Protein AF-A0A350R1N4-F1 (afdb_monomer_lite)

Foldseek 3Di:
DEEADEDEADDQEEDAFEEAAETYEYAAEYEYYNYEYHFAYQAEDAEYAHYYHYPDYHYHFHYNPYYSYDYHDPPPPPPPDD

Sequence (82 aa):
MYSLSDLAIQGKGSLEVTSNGKGIHTKDDLKVKNVALKINAYDDALRGNDSVKIESGDLELISRVGDGIKTSNSDDVSSNGN

pLDDT: mean 92.13, std 13.17, range [50.69, 98.62]

Secondary structure (DSSP, 8-state):
-EESS-EEEESSSEEEEEESS-SEEESSEEEEEEEEEEEEESS-SEEESSEEEEEEEEEEEEESSS-SEE---S--------

Radius of gyration: 13.35 Å; chains: 1; bounding box: 30×34×32 Å

Structure (mmCIF, N/CA/C/O backbone):
data_AF-A0A350R1N4-F1
#
_entry.id   AF-A0A350R1N4-F1
#
loop_
_atom_site.group_PDB
_atom_site.id
_atom_site.type_symbol
_atom_site.label_atom_id
_atom_site.label_alt_id
_atom_site.label_comp_id
_atom_site.label_asym_id
_atom_site.label_entity_id
_atom_site.label_seq_id
_atom_site.pdbx_PDB_ins_code
_atom_site.Cartn_x
_atom_site.Cartn_y
_atom_site.Cartn_z
_atom_site.occupancy
_atom_site.B_iso_or_equiv
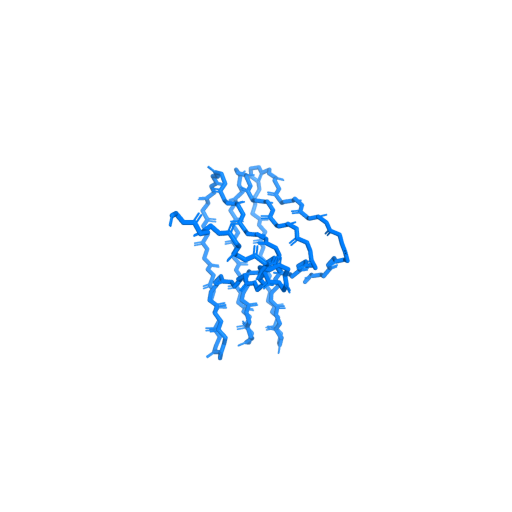_atom_site.auth_seq_id
_atom_site.auth_comp_id
_atom_site.auth_asym_id
_atom_site.auth_atom_id
_atom_site.pdbx_PDB_model_num
ATOM 1 N N . MET A 1 1 ? -5.979 -0.338 -9.421 1.00 88.38 1 MET A N 1
ATOM 2 C CA . MET A 1 1 ? -7.001 0.682 -9.074 1.00 88.38 1 MET A CA 1
ATOM 3 C C . MET A 1 1 ? -6.303 2.011 -8.867 1.00 88.38 1 MET A C 1
ATOM 5 O O . MET A 1 1 ? -5.207 1.999 -8.317 1.00 88.38 1 MET A O 1
ATOM 9 N N . TYR A 1 2 ? -6.896 3.118 -9.314 1.00 93.56 2 TYR A N 1
ATOM 10 C CA . TYR A 1 2 ? -6.270 4.437 -9.232 1.00 93.56 2 TYR A CA 1
ATOM 11 C C . TYR A 1 2 ? -7.269 5.515 -8.806 1.00 93.56 2 TYR A C 1
ATOM 13 O O . TYR A 1 2 ? -8.391 5.523 -9.312 1.00 93.56 2 TYR A O 1
ATOM 21 N N . SER A 1 3 ? -6.852 6.414 -7.914 1.00 94.81 3 SER A N 1
ATOM 22 C CA . SER A 1 3 ? -7.621 7.587 -7.488 1.00 94.81 3 SER A CA 1
ATOM 23 C C . SER A 1 3 ? -6.776 8.861 -7.558 1.00 94.81 3 SER A C 1
ATOM 25 O O . SER A 1 3 ? -5.577 8.839 -7.278 1.00 94.81 3 SER A O 1
ATOM 27 N N . LEU A 1 4 ? -7.412 9.975 -7.927 1.00 94.12 4 LEU A N 1
ATOM 28 C CA . LEU A 1 4 ? -6.815 11.315 -7.861 1.00 94.12 4 LEU A CA 1
ATOM 29 C C . LEU A 1 4 ? -7.012 11.989 -6.498 1.00 94.12 4 LEU A C 1
ATOM 31 O O . LEU A 1 4 ? -6.471 13.067 -6.308 1.00 94.12 4 LEU A O 1
ATOM 35 N N . SER A 1 5 ? -7.792 11.371 -5.611 1.00 94.25 5 SER A N 1
ATOM 36 C CA . SER A 1 5 ? -8.113 11.856 -4.269 1.00 94.25 5 SER A CA 1
ATOM 37 C C . SER A 1 5 ? -7.988 10.740 -3.235 1.00 94.25 5 SER A C 1
ATOM 39 O O . SER A 1 5 ? -7.871 9.569 -3.614 1.00 94.25 5 SER A O 1
ATOM 41 N N . ASP A 1 6 ? -8.144 11.066 -1.952 1.00 95.12 6 ASP A N 1
ATOM 42 C CA . ASP A 1 6 ? -8.289 10.106 -0.849 1.00 95.12 6 ASP A CA 1
ATOM 43 C C . ASP A 1 6 ? -9.057 8.833 -1.237 1.00 95.12 6 ASP A C 1
ATOM 45 O O . ASP A 1 6 ? -10.141 8.881 -1.832 1.00 95.12 6 ASP A O 1
ATOM 49 N N . LEU A 1 7 ? -8.499 7.679 -0.872 1.00 96.81 7 LEU A N 1
ATOM 50 C CA . LEU A 1 7 ? -9.106 6.374 -1.108 1.00 96.81 7 LEU A CA 1
ATOM 51 C C . LEU A 1 7 ? -9.212 5.594 0.203 1.00 96.81 7 LEU A C 1
ATOM 53 O O . LEU A 1 7 ? -8.233 5.423 0.926 1.00 96.81 7 LEU A O 1
ATOM 57 N N . ALA A 1 8 ? -10.404 5.069 0.487 1.00 97.38 8 ALA A N 1
ATOM 58 C CA . ALA A 1 8 ? -10.660 4.212 1.639 1.00 97.38 8 ALA A CA 1
ATOM 59 C C . ALA A 1 8 ? -11.113 2.817 1.195 1.00 97.38 8 ALA A C 1
ATOM 61 O O . ALA A 1 8 ? -12.062 2.675 0.423 1.00 97.38 8 ALA A O 1
ATOM 62 N N . ILE A 1 9 ? -10.458 1.783 1.721 1.00 97.06 9 ILE A N 1
ATOM 63 C CA . ILE A 1 9 ? -10.798 0.375 1.508 1.00 97.06 9 ILE A CA 1
ATOM 64 C C . ILE A 1 9 ? -11.208 -0.215 2.847 1.00 97.06 9 ILE A C 1
ATOM 66 O O . ILE A 1 9 ? -10.404 -0.305 3.777 1.00 97.06 9 ILE A O 1
ATOM 70 N N . GLN A 1 10 ? -12.475 -0.608 2.944 1.00 97.31 10 GLN A N 1
ATOM 71 C CA . GLN A 1 10 ? -13.043 -1.080 4.195 1.00 97.31 10 GLN A CA 1
ATOM 72 C C . GLN A 1 10 ? -14.114 -2.149 4.005 1.00 97.31 10 GLN A C 1
ATOM 74 O O . GLN A 1 10 ? -14.869 -2.123 3.035 1.00 97.31 10 GLN A O 1
ATOM 79 N N . GLY A 1 11 ? -14.218 -3.039 4.991 1.00 95.75 11 GLY A N 1
ATOM 80 C CA . GLY A 1 11 ? -15.272 -4.048 5.074 1.00 95.75 11 GLY A CA 1
ATOM 81 C C . GLY A 1 11 ? -14.723 -5.464 5.184 1.00 95.75 11 GLY A C 1
ATOM 82 O O . GLY A 1 11 ? -13.681 -5.774 4.630 1.00 95.75 11 GLY A O 1
ATOM 83 N N . LYS A 1 12 ? -15.467 -6.341 5.867 1.00 94.19 12 LYS A N 1
ATOM 84 C CA . LYS A 1 12 ? -15.033 -7.690 6.289 1.00 94.19 12 LYS A CA 1
ATOM 85 C C . LYS A 1 12 ? -14.777 -8.689 5.144 1.00 94.19 12 LYS A C 1
ATOM 87 O O . LYS A 1 12 ? -14.521 -9.858 5.413 1.00 94.19 12 LYS A O 1
ATOM 92 N N . GLY A 1 13 ? -14.947 -8.264 3.894 1.00 96.19 13 GLY A N 1
ATOM 93 C CA . GLY A 1 13 ? -14.749 -9.101 2.715 1.00 96.19 13 GLY A CA 1
ATOM 94 C C . GLY A 1 13 ? -13.278 -9.230 2.328 1.00 96.19 13 GLY A C 1
ATOM 95 O O . GLY A 1 13 ? -12.397 -8.617 2.935 1.00 96.19 13 GLY A O 1
ATOM 96 N N . SER A 1 14 ? -13.032 -10.020 1.285 1.00 97.69 14 SER A N 1
ATOM 97 C CA . SER A 1 14 ? -11.734 -10.100 0.626 1.00 97.69 14 SER A CA 1
ATOM 98 C C . SER A 1 14 ? -11.715 -9.272 -0.657 1.00 97.69 14 SER A C 1
ATOM 100 O O . SER A 1 14 ? -12.694 -9.224 -1.403 1.00 97.69 14 SER A O 1
ATOM 102 N N . LEU A 1 15 ? -10.579 -8.631 -0.917 1.00 97.69 15 LEU A N 1
ATOM 103 C CA . LEU A 1 15 ? -10.279 -7.942 -2.163 1.00 97.69 15 LEU A CA 1
ATOM 104 C C . LEU A 1 15 ? -8.951 -8.465 -2.706 1.00 97.69 15 LEU A C 1
ATOM 106 O O . LEU A 1 15 ? -7.925 -8.367 -2.036 1.00 97.69 15 LEU A O 1
ATOM 110 N N . GLU A 1 16 ? -8.975 -9.003 -3.922 1.00 98.19 16 GLU A N 1
ATOM 111 C CA . GLU A 1 16 ? -7.787 -9.484 -4.626 1.00 98.19 16 GLU A CA 1
ATOM 112 C C . GLU A 1 16 ? -7.517 -8.619 -5.864 1.00 98.19 16 GLU A C 1
ATOM 114 O O . GLU A 1 16 ? -8.420 -8.346 -6.657 1.00 98.19 16 GLU A O 1
ATOM 119 N N . VAL A 1 17 ? -6.273 -8.161 -6.021 1.00 97.81 17 VAL A N 1
ATOM 120 C CA . VAL A 1 17 ? -5.844 -7.268 -7.103 1.00 97.81 17 VAL A CA 1
ATOM 121 C C . VAL A 1 17 ? -4.597 -7.833 -7.769 1.00 97.81 17 VAL A C 1
ATOM 123 O O . VAL A 1 17 ? -3.558 -7.980 -7.135 1.00 97.81 17 VAL A O 1
ATOM 126 N N . THR A 1 18 ? -4.670 -8.075 -9.076 1.00 98.19 18 THR A N 1
ATOM 127 C CA . THR A 1 18 ? -3.494 -8.367 -9.908 1.00 98.19 18 THR A CA 1
ATOM 128 C C . THR A 1 18 ? -3.251 -7.208 -10.870 1.00 98.19 18 THR A C 1
ATOM 130 O O . THR A 1 18 ? -4.186 -6.743 -11.522 1.00 98.19 18 THR A O 1
ATOM 133 N N . SER A 1 19 ? -2.011 -6.724 -10.962 1.00 97.75 19 SER A N 1
ATOM 134 C CA . SER A 1 19 ? -1.637 -5.586 -11.810 1.00 97.75 19 SER A CA 1
ATOM 135 C C . SER A 1 19 ? -0.284 -5.790 -12.493 1.00 97.75 19 SER A C 1
ATOM 137 O O . SER A 1 19 ? 0.656 -6.314 -11.902 1.00 97.75 19 SER A O 1
ATOM 139 N N . ASN A 1 20 ? -0.167 -5.327 -13.739 1.00 97.50 20 ASN A N 1
ATOM 140 C CA . ASN A 1 20 ? 1.096 -5.251 -14.485 1.00 97.50 20 ASN A CA 1
ATOM 141 C C . ASN A 1 20 ? 1.860 -3.930 -14.254 1.00 97.50 20 ASN A C 1
ATOM 143 O O . ASN A 1 20 ? 2.912 -3.723 -14.851 1.00 97.50 20 ASN A O 1
ATOM 147 N N . GLY A 1 21 ? 1.337 -3.051 -13.399 1.00 97.31 21 GLY A N 1
ATOM 148 C CA . GLY A 1 21 ? 1.999 -1.850 -12.899 1.00 97.31 21 GLY A CA 1
ATOM 149 C C . GLY A 1 21 ? 1.817 -1.780 -11.389 1.00 97.31 21 GLY A C 1
ATOM 150 O O . GLY A 1 21 ? 2.090 -2.759 -10.698 1.00 97.31 21 GLY A O 1
ATOM 151 N N . LYS A 1 22 ? 1.306 -0.653 -10.886 1.00 98.12 22 LYS A N 1
ATOM 152 C CA . LYS A 1 22 ? 0.957 -0.487 -9.467 1.00 98.12 22 LYS A CA 1
ATOM 153 C C . LYS A 1 22 ? -0.351 -1.198 -9.130 1.00 98.12 22 LYS A C 1
ATOM 155 O O . LYS A 1 22 ? -1.257 -1.250 -9.968 1.00 98.12 22 LYS A O 1
ATOM 160 N N . GLY A 1 23 ? -0.472 -1.726 -7.918 1.00 98.50 23 GLY A N 1
ATOM 161 C CA . GLY A 1 23 ? -1.682 -2.397 -7.445 1.00 98.50 23 GLY A CA 1
ATOM 162 C C . GLY A 1 23 ? -2.805 -1.403 -7.148 1.00 98.50 23 GLY A C 1
ATOM 163 O O . GLY A 1 23 ? -3.684 -1.145 -7.982 1.00 98.50 23 GLY A O 1
ATOM 164 N N . ILE A 1 24 ? -2.784 -0.839 -5.946 1.00 98.38 24 ILE A N 1
ATOM 165 C CA . ILE A 1 24 ? -3.729 0.184 -5.491 1.00 98.38 24 ILE A CA 1
ATOM 166 C C . ILE A 1 24 ? -2.958 1.472 -5.277 1.00 98.38 24 ILE A C 1
ATOM 168 O O . ILE A 1 24 ? -2.048 1.511 -4.456 1.00 98.38 24 ILE A O 1
ATOM 172 N N . HIS A 1 25 ? -3.331 2.517 -6.013 1.00 97.75 25 HIS A N 1
ATOM 173 C CA . HIS A 1 25 ? -2.637 3.797 -5.974 1.00 97.75 25 HIS A CA 1
ATOM 174 C C . HIS A 1 25 ? -3.618 4.964 -5.808 1.00 97.75 25 HIS A C 1
ATOM 176 O O . HIS A 1 25 ? -4.617 5.045 -6.518 1.00 97.75 25 HIS A O 1
ATOM 182 N N . THR A 1 26 ? -3.322 5.884 -4.898 1.00 96.44 26 THR A N 1
ATOM 183 C CA . THR A 1 26 ? -3.949 7.208 -4.820 1.00 96.44 26 THR A CA 1
ATOM 184 C C . THR A 1 26 ? -2.907 8.327 -4.823 1.00 96.44 26 THR A C 1
ATOM 186 O O . THR A 1 26 ? -1.763 8.124 -4.403 1.00 96.44 26 THR A O 1
ATOM 189 N N . LYS A 1 27 ? -3.297 9.498 -5.341 1.00 94.88 27 LYS A N 1
ATOM 190 C CA . LYS A 1 27 ? -2.496 10.720 -5.256 1.00 94.88 27 LYS A CA 1
ATOM 191 C C . LYS A 1 27 ? -2.430 11.339 -3.861 1.00 94.88 27 LYS A C 1
ATOM 193 O O . LYS A 1 27 ? -1.456 12.043 -3.652 1.00 94.88 27 LYS A O 1
ATOM 198 N N . ASP A 1 28 ? -3.364 11.023 -2.967 1.00 93.69 28 ASP A N 1
ATOM 199 C CA . ASP A 1 28 ? -3.445 11.611 -1.620 1.00 93.69 28 ASP A CA 1
ATOM 200 C C . ASP A 1 28 ? -3.313 10.490 -0.561 1.00 93.69 28 ASP A C 1
ATOM 202 O O . ASP A 1 28 ? -2.422 9.633 -0.671 1.00 93.69 28 ASP A O 1
ATOM 206 N N . ASP A 1 29 ? -4.213 10.434 0.430 1.00 95.25 29 ASP A N 1
ATOM 207 C CA . ASP A 1 29 ? -4.221 9.415 1.480 1.00 95.25 29 ASP A CA 1
ATOM 208 C C . ASP A 1 29 ? -4.864 8.096 1.038 1.00 95.25 29 ASP A C 1
ATOM 210 O O . ASP A 1 29 ? -5.964 8.049 0.475 1.00 95.25 29 ASP A O 1
ATOM 214 N N . LEU A 1 30 ? -4.247 6.985 1.440 1.00 97.44 30 LEU A N 1
ATOM 215 C CA . LEU A 1 30 ? -4.823 5.648 1.339 1.00 97.44 30 LEU A CA 1
ATOM 216 C C . LEU A 1 30 ? -5.130 5.072 2.722 1.00 97.44 30 LEU A C 1
ATOM 218 O O . LEU A 1 30 ? -4.229 4.858 3.529 1.00 97.44 30 LEU A O 1
ATOM 222 N N . LYS A 1 31 ? -6.398 4.758 2.990 1.00 98.25 31 LYS A N 1
ATOM 223 C CA . LYS A 1 31 ? -6.867 4.221 4.278 1.00 98.25 31 LYS A CA 1
ATOM 224 C C . LYS A 1 31 ? -7.384 2.792 4.103 1.00 98.25 31 LYS A C 1
ATOM 226 O O . LYS A 1 31 ? -8.236 2.539 3.256 1.00 98.25 31 LYS A O 1
ATOM 231 N N . VAL A 1 32 ? -6.899 1.858 4.917 1.00 98.19 32 VAL A N 1
ATOM 232 C CA . VAL A 1 32 ? -7.300 0.440 4.911 1.00 98.19 32 VAL A CA 1
ATOM 233 C C . VAL A 1 32 ? -7.833 0.048 6.287 1.00 98.19 32 VAL A C 1
ATOM 235 O O . VAL A 1 32 ? -7.170 0.281 7.301 1.00 98.19 32 VAL A O 1
ATOM 238 N N . LYS A 1 33 ? -9.030 -0.549 6.341 1.00 98.50 33 LYS A N 1
ATOM 239 C CA . LYS A 1 33 ? -9.674 -0.930 7.605 1.00 98.50 33 LYS A CA 1
ATOM 240 C C . LYS A 1 33 ? -10.526 -2.192 7.500 1.00 98.50 33 LYS A C 1
ATOM 242 O O . LYS A 1 33 ? -11.515 -2.230 6.774 1.00 98.50 33 LYS A O 1
ATOM 247 N N . ASN A 1 34 ? -10.236 -3.162 8.363 1.00 97.88 34 ASN A N 1
ATOM 248 C CA . ASN A 1 34 ? -11.046 -4.352 8.603 1.00 97.88 34 ASN A CA 1
ATOM 249 C C . ASN A 1 34 ? -11.381 -5.113 7.306 1.00 97.88 34 ASN A C 1
ATOM 251 O O . ASN A 1 34 ? -12.544 -5.433 7.086 1.00 97.88 34 ASN A O 1
ATOM 255 N N . VAL A 1 35 ? -10.378 -5.347 6.453 1.00 97.88 35 VAL A N 1
ATOM 256 C CA . VAL A 1 35 ? -10.493 -6.017 5.144 1.00 97.88 35 VAL A CA 1
ATOM 257 C C . VAL A 1 35 ? -9.369 -7.039 4.963 1.00 97.88 35 VAL A C 1
ATOM 259 O O . VAL A 1 35 ? -8.275 -6.842 5.493 1.00 97.88 35 VAL A O 1
ATOM 262 N N . ALA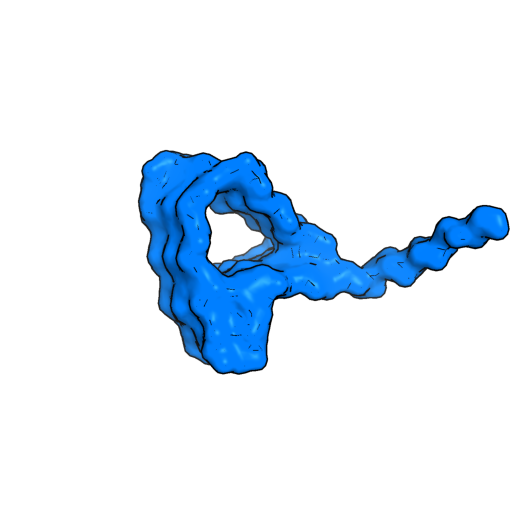 A 1 36 ? -9.626 -8.116 4.219 1.00 98.38 36 ALA A N 1
ATOM 263 C CA . ALA A 1 36 ? -8.576 -9.008 3.727 1.00 98.38 36 ALA A CA 1
ATOM 264 C C . ALA A 1 36 ? -8.142 -8.548 2.326 1.00 98.38 36 ALA A C 1
ATOM 266 O O . ALA A 1 36 ? -8.944 -8.564 1.393 1.00 98.38 36 ALA A O 1
ATOM 267 N N . LEU A 1 37 ? -6.898 -8.107 2.168 1.00 98.38 37 LEU A N 1
ATOM 268 C CA . LEU A 1 37 ? -6.394 -7.491 0.945 1.00 98.38 37 LEU A CA 1
ATOM 269 C C . LEU A 1 37 ? -5.202 -8.274 0.394 1.00 98.38 37 LEU A C 1
ATOM 271 O O . LEU A 1 37 ? -4.154 -8.347 1.029 1.00 98.38 37 LEU A O 1
ATOM 275 N N . LYS A 1 38 ? -5.349 -8.811 -0.818 1.00 98.56 38 LYS A N 1
ATOM 276 C CA . LYS A 1 38 ? -4.275 -9.488 -1.549 1.00 98.56 38 LYS A CA 1
ATOM 277 C C . LYS A 1 38 ? -3.930 -8.715 -2.810 1.00 98.56 38 LYS A C 1
ATOM 279 O O . LYS A 1 38 ? -4.806 -8.442 -3.627 1.00 98.56 38 LYS A O 1
ATOM 284 N N . ILE A 1 39 ? -2.663 -8.362 -2.981 1.00 98.56 39 ILE A N 1
ATOM 285 C CA . ILE A 1 39 ? -2.178 -7.624 -4.146 1.00 98.56 39 ILE A CA 1
ATOM 286 C C . ILE A 1 39 ? -0.952 -8.322 -4.727 1.00 98.56 39 ILE A C 1
ATOM 288 O O . ILE A 1 39 ? 0.030 -8.544 -4.025 1.00 98.56 39 ILE A O 1
ATOM 292 N N . ASN A 1 40 ? -0.988 -8.589 -6.031 1.00 98.44 40 ASN A N 1
ATOM 293 C CA . ASN A 1 40 ? 0.167 -8.974 -6.836 1.00 98.44 40 ASN A CA 1
ATOM 294 C C . ASN A 1 40 ? 0.382 -7.918 -7.926 1.00 98.44 40 ASN A C 1
ATOM 296 O O . ASN A 1 40 ? -0.378 -7.839 -8.894 1.00 98.44 40 ASN A O 1
ATOM 300 N N . ALA A 1 41 ? 1.388 -7.071 -7.740 1.00 98.50 41 ALA A N 1
ATOM 301 C CA . ALA A 1 41 ? 1.708 -5.957 -8.620 1.00 98.50 41 ALA A CA 1
ATOM 302 C C . ALA A 1 41 ? 3.101 -6.134 -9.236 1.00 98.50 41 ALA A C 1
ATOM 304 O O . ALA A 1 41 ? 4.000 -6.727 -8.639 1.00 98.50 41 ALA A O 1
ATOM 305 N N . TYR A 1 42 ? 3.292 -5.617 -10.450 1.00 98.62 42 TYR A N 1
ATOM 306 C CA . TYR A 1 42 ? 4.628 -5.543 -11.037 1.00 98.62 42 TYR A CA 1
ATOM 307 C C . TYR A 1 42 ? 5.466 -4.476 -10.320 1.00 98.62 42 TYR A C 1
ATOM 309 O O . TYR A 1 42 ? 6.572 -4.769 -9.882 1.00 98.62 42 TYR A O 1
ATOM 317 N N . ASP A 1 43 ? 4.906 -3.278 -10.156 1.00 98.06 43 ASP A N 1
ATOM 318 C CA . ASP A 1 43 ? 5.484 -2.132 -9.440 1.00 98.06 43 ASP A CA 1
ATOM 319 C C . ASP A 1 43 ? 4.885 -2.056 -8.015 1.00 98.06 43 ASP A C 1
ATOM 321 O O . ASP A 1 43 ? 4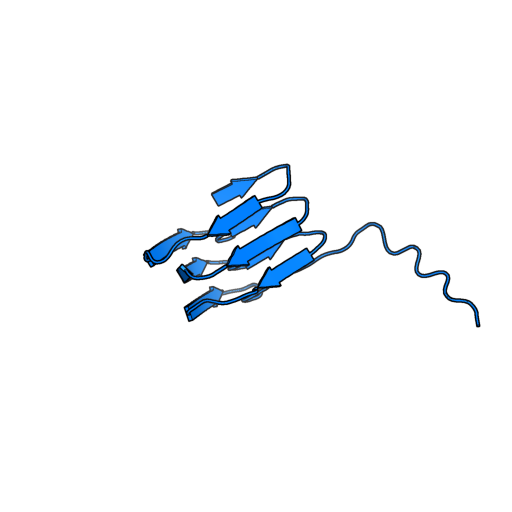.507 -3.091 -7.466 1.00 98.06 43 ASP A O 1
ATOM 325 N N . ASP A 1 44 ? 4.782 -0.876 -7.399 1.00 98.50 44 ASP A N 1
ATOM 326 C CA . ASP A 1 44 ? 4.253 -0.705 -6.036 1.00 98.50 44 ASP A CA 1
ATOM 327 C C . ASP A 1 44 ? 2.899 -1.413 -5.805 1.00 98.50 44 ASP A C 1
ATOM 329 O O . ASP A 1 44 ? 1.918 -1.156 -6.515 1.00 98.50 44 ASP A O 1
ATOM 333 N N . ALA A 1 45 ? 2.799 -2.273 -4.786 1.00 98.56 45 ALA A N 1
ATOM 334 C CA . ALA A 1 45 ? 1.552 -2.983 -4.487 1.00 98.56 45 ALA A CA 1
ATOM 335 C C . ALA A 1 45 ? 0.495 -2.051 -3.871 1.00 98.56 45 ALA A C 1
ATOM 337 O O . ALA A 1 45 ? -0.626 -1.962 -4.384 1.00 98.56 45 ALA A O 1
ATOM 338 N N . LEU A 1 46 ? 0.850 -1.320 -2.814 1.00 98.31 46 LEU A N 1
ATOM 339 C CA . LEU A 1 46 ? -0.039 -0.390 -2.120 1.00 98.31 46 LEU A CA 1
ATOM 340 C C . LEU A 1 46 ? 0.611 0.996 -2.027 1.00 98.31 46 LEU A C 1
ATOM 342 O O . LEU A 1 46 ? 1.650 1.151 -1.392 1.00 98.31 46 LEU A O 1
ATOM 346 N N . ARG A 1 47 ? 0.008 2.018 -2.638 1.00 97.44 47 ARG A N 1
ATOM 347 C CA . ARG A 1 47 ? 0.581 3.367 -2.690 1.00 97.44 47 ARG A CA 1
ATOM 348 C C . ARG A 1 47 ? -0.443 4.461 -2.407 1.00 97.44 47 ARG A C 1
ATOM 350 O O . ARG A 1 47 ? -1.408 4.617 -3.145 1.00 97.44 47 ARG A O 1
ATOM 357 N N . GLY A 1 48 ? -0.188 5.275 -1.397 1.00 96.75 48 GLY A N 1
ATOM 358 C CA . GLY A 1 48 ? -0.759 6.619 -1.267 1.00 96.75 48 GLY A CA 1
ATOM 359 C C . GLY A 1 48 ? 0.403 7.594 -1.297 1.00 96.75 48 GLY A C 1
ATOM 360 O O . GLY A 1 48 ? 1.417 7.300 -0.670 1.00 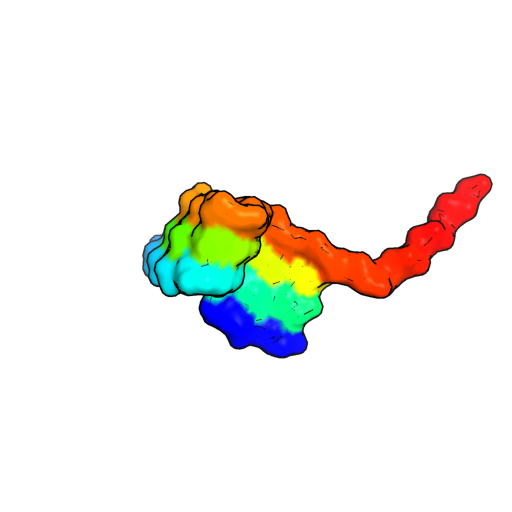96.75 48 GLY A O 1
ATOM 361 N N . ASN A 1 49 ? 0.347 8.671 -2.084 1.00 94.38 49 ASN A N 1
ATOM 362 C CA . ASN A 1 49 ? 1.514 9.555 -2.138 1.00 94.38 49 ASN A CA 1
ATOM 363 C C . ASN A 1 49 ? 1.715 10.244 -0.782 1.00 94.38 49 ASN A C 1
ATOM 365 O O . ASN A 1 49 ? 2.825 10.174 -0.261 1.00 94.38 49 ASN A O 1
ATOM 369 N N . ASP A 1 50 ? 0.659 10.792 -0.182 1.00 93.25 50 ASP A N 1
ATOM 370 C CA . ASP A 1 50 ? 0.774 11.512 1.091 1.00 93.25 50 ASP A CA 1
ATOM 371 C C . ASP A 1 50 ? 0.921 10.534 2.254 1.00 93.25 50 ASP A C 1
ATOM 373 O O . ASP A 1 50 ? 1.882 10.591 3.026 1.00 93.25 50 ASP A O 1
ATOM 377 N N . SER A 1 51 ? -0.002 9.574 2.356 1.00 95.00 51 SER A N 1
ATOM 378 C CA . SER A 1 51 ? 0.050 8.567 3.409 1.00 95.00 51 SER A CA 1
ATOM 379 C C . SER A 1 51 ? -0.586 7.235 3.022 1.00 95.00 51 SER A C 1
ATOM 381 O O . SER A 1 51 ? -1.464 7.138 2.164 1.00 95.00 51 SER A O 1
ATOM 383 N N . VAL A 1 52 ? -0.151 6.179 3.713 1.00 97.06 52 VAL A N 1
ATOM 384 C CA . VAL A 1 52 ? -0.853 4.896 3.773 1.00 97.06 52 VAL A CA 1
ATOM 385 C C . VAL A 1 52 ? -1.130 4.590 5.241 1.00 97.06 52 VAL A C 1
ATOM 387 O O . VAL A 1 52 ? -0.206 4.376 6.025 1.00 97.06 52 VAL A O 1
ATOM 390 N N . LYS A 1 53 ? -2.408 4.546 5.617 1.00 98.00 53 LYS A N 1
ATOM 391 C CA . LYS A 1 53 ? -2.864 4.210 6.967 1.00 98.00 53 LYS A CA 1
ATOM 392 C C . LYS A 1 53 ? -3.594 2.875 6.955 1.00 98.00 53 LYS A C 1
ATOM 394 O O . LYS A 1 53 ? -4.678 2.757 6.388 1.00 98.00 53 LYS A O 1
ATOM 399 N N . ILE A 1 54 ? -3.037 1.887 7.645 1.00 97.62 54 ILE A N 1
ATOM 400 C CA . ILE A 1 54 ? -3.671 0.583 7.852 1.00 97.62 54 ILE A CA 1
ATOM 401 C C . ILE A 1 54 ? -4.131 0.518 9.308 1.00 97.62 54 ILE A C 1
ATOM 403 O O . ILE A 1 54 ? -3.315 0.448 10.220 1.00 97.62 54 ILE A O 1
ATOM 407 N N . GLU A 1 55 ? -5.442 0.579 9.536 1.00 97.88 55 GLU A N 1
ATOM 408 C CA . GLU A 1 55 ? -6.015 0.494 10.885 1.00 97.88 55 GLU A CA 1
ATOM 409 C C . GLU A 1 55 ? -6.199 -0.957 11.342 1.00 97.88 55 GLU A C 1
ATOM 411 O O . GLU A 1 55 ? -6.058 -1.267 12.519 1.00 97.88 55 GLU A O 1
ATOM 416 N N . SER A 1 56 ? -6.583 -1.842 10.424 1.00 97.25 56 SER A N 1
ATOM 417 C CA . SER A 1 56 ? -6.766 -3.280 10.662 1.00 97.25 56 SER A CA 1
ATOM 418 C C . SER A 1 56 ? -6.969 -4.001 9.332 1.00 97.25 56 SER A C 1
ATOM 420 O O . SER A 1 56 ? -7.475 -3.405 8.380 1.00 97.25 56 SER A O 1
ATOM 422 N N . GLY A 1 57 ? -6.633 -5.284 9.278 1.00 96.81 57 GLY A N 1
ATOM 423 C CA . GLY A 1 57 ? -6.835 -6.131 8.107 1.00 96.81 57 GLY A CA 1
ATOM 424 C C . GLY A 1 57 ? -5.819 -7.263 8.051 1.00 96.81 57 GLY A C 1
ATOM 425 O O . GLY A 1 57 ? -4.856 -7.266 8.816 1.00 96.81 57 GLY A O 1
ATOM 426 N N . ASP A 1 58 ? -6.042 -8.193 7.129 1.00 98.00 58 ASP A N 1
ATOM 427 C CA . ASP A 1 58 ? -5.049 -9.188 6.715 1.00 98.00 58 ASP A CA 1
ATOM 428 C C . ASP A 1 58 ? -4.533 -8.785 5.329 1.00 98.00 58 ASP A C 1
ATOM 430 O O . ASP A 1 58 ? -5.340 -8.561 4.426 1.00 98.00 58 ASP A O 1
ATOM 434 N N . LEU A 1 59 ? -3.224 -8.578 5.179 1.00 98.25 59 LEU A N 1
ATOM 435 C CA . LEU A 1 59 ? -2.643 -7.968 3.984 1.00 98.25 59 LEU A CA 1
ATOM 436 C C . LEU A 1 59 ? -1.504 -8.822 3.421 1.00 98.25 59 LEU A C 1
ATOM 438 O O . LEU A 1 59 ? -0.484 -9.026 4.073 1.00 98.25 59 LEU A O 1
ATOM 442 N N . GLU A 1 60 ? -1.647 -9.222 2.159 1.00 98.56 60 GLU A N 1
ATOM 443 C CA . GLU A 1 60 ? -0.604 -9.855 1.352 1.00 98.56 60 GLU A CA 1
ATOM 444 C C . GLU A 1 60 ? -0.256 -8.915 0.190 1.00 98.56 60 GLU A C 1
ATOM 446 O O . GLU A 1 60 ? -1.044 -8.753 -0.741 1.00 98.56 60 GLU A O 1
ATOM 451 N N . LEU A 1 61 ? 0.899 -8.245 0.261 1.00 98.44 61 LEU A N 1
ATOM 452 C CA . LEU A 1 61 ? 1.291 -7.180 -0.670 1.00 98.44 61 LEU A CA 1
ATOM 453 C C . LEU A 1 61 ? 2.584 -7.554 -1.398 1.00 98.44 61 LEU A C 1
ATOM 455 O O . LEU A 1 61 ? 3.682 -7.354 -0.882 1.00 98.44 61 LEU A O 1
ATOM 459 N N . ILE A 1 62 ? 2.449 -8.104 -2.602 1.00 98.25 62 ILE A N 1
ATOM 460 C CA . ILE A 1 62 ? 3.569 -8.569 -3.418 1.00 98.25 62 ILE A CA 1
ATOM 461 C C . ILE A 1 62 ? 3.835 -7.555 -4.529 1.00 98.25 62 ILE A C 1
ATOM 463 O O . ILE A 1 62 ? 2.971 -7.303 -5.371 1.00 98.25 62 ILE A O 1
ATOM 467 N N . SER A 1 63 ? 5.054 -7.020 -4.550 1.00 98.19 63 SER A N 1
ATOM 468 C CA . SER A 1 63 ? 5.613 -6.253 -5.664 1.00 98.19 63 SER A CA 1
ATOM 469 C C . SER A 1 63 ? 6.774 -7.023 -6.296 1.00 98.19 63 SER A C 1
ATOM 471 O O . SER A 1 63 ? 7.497 -7.729 -5.591 1.00 98.19 63 SER A O 1
ATOM 473 N N . ARG A 1 64 ? 6.957 -6.916 -7.620 1.00 97.75 64 ARG A N 1
ATOM 474 C CA . ARG A 1 64 ? 8.069 -7.575 -8.331 1.00 97.75 64 ARG A CA 1
ATOM 475 C C . ARG A 1 64 ? 9.306 -6.693 -8.447 1.00 97.75 64 ARG A C 1
ATOM 477 O O . ARG A 1 64 ? 10.412 -7.212 -8.333 1.00 97.75 64 ARG A O 1
ATOM 484 N N . VAL A 1 65 ? 9.123 -5.405 -8.736 1.00 98.19 65 VAL A N 1
ATOM 485 C CA . VAL A 1 65 ? 10.228 -4.455 -8.963 1.00 98.19 65 VAL A CA 1
ATOM 486 C C . VAL A 1 65 ? 10.144 -3.189 -8.111 1.00 98.19 65 VAL A C 1
ATOM 488 O O . VAL A 1 65 ? 11.113 -2.435 -8.081 1.00 98.19 65 VAL A O 1
ATOM 491 N N . GLY A 1 66 ? 9.006 -2.946 -7.461 1.00 97.44 66 GLY A N 1
ATOM 492 C CA . GLY A 1 66 ? 8.760 -1.782 -6.613 1.00 97.44 66 GLY A CA 1
ATOM 493 C C . GLY A 1 66 ? 8.631 -2.171 -5.143 1.00 97.44 66 GLY A C 1
ATOM 494 O O . GLY A 1 66 ? 9.191 -3.173 -4.691 1.00 97.44 66 GLY A O 1
ATOM 495 N N . ASP A 1 67 ? 7.860 -1.382 -4.398 1.00 98.12 67 ASP A N 1
ATOM 496 C CA . ASP A 1 67 ? 7.683 -1.573 -2.962 1.00 98.12 67 ASP A CA 1
ATOM 497 C C . ASP A 1 67 ? 6.345 -2.260 -2.625 1.00 98.12 67 ASP A C 1
ATOM 499 O O . ASP A 1 67 ? 5.317 -2.064 -3.277 1.00 98.12 67 ASP A O 1
ATOM 503 N N . GLY A 1 68 ? 6.315 -3.055 -1.551 1.00 98.00 68 GLY A N 1
ATOM 504 C CA . GLY A 1 68 ? 5.053 -3.605 -1.035 1.00 98.00 68 GLY A CA 1
ATOM 505 C C . GLY A 1 68 ? 4.089 -2.496 -0.589 1.00 98.00 68 GLY A C 1
ATOM 506 O O . GLY A 1 68 ? 2.901 -2.516 -0.913 1.00 98.00 68 GLY A O 1
ATOM 507 N N . ILE A 1 69 ? 4.622 -1.488 0.106 1.00 98.06 69 ILE A N 1
ATOM 508 C CA . ILE A 1 69 ? 3.915 -0.259 0.473 1.00 98.06 69 ILE A CA 1
ATOM 509 C C . ILE A 1 69 ? 4.819 0.926 0.140 1.00 98.06 69 ILE A C 1
ATOM 511 O O . ILE A 1 69 ? 5.967 0.960 0.580 1.00 98.06 69 ILE A O 1
ATOM 515 N N . LYS A 1 70 ? 4.294 1.914 -0.589 1.00 96.88 70 LYS A N 1
ATOM 516 C CA . LYS A 1 70 ? 5.015 3.141 -0.937 1.00 96.88 70 LYS A CA 1
ATOM 517 C C . LYS A 1 70 ? 4.241 4.381 -0.514 1.00 96.88 70 LYS A C 1
ATOM 519 O O . LYS A 1 70 ? 3.048 4.491 -0.785 1.00 96.88 70 LYS A O 1
ATOM 524 N N . THR A 1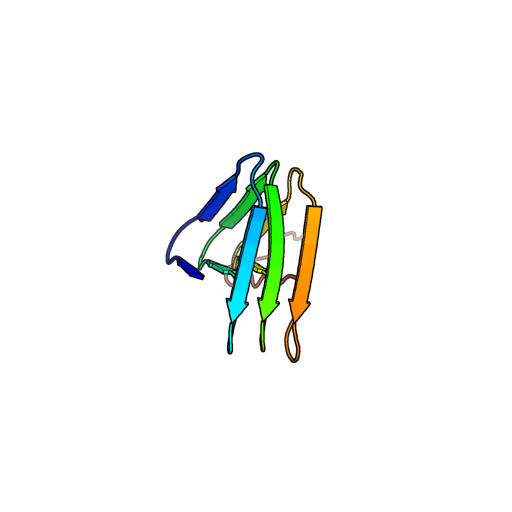 71 ? 4.955 5.341 0.054 1.00 94.94 71 THR A N 1
ATOM 525 C CA . THR A 1 71 ? 4.535 6.741 0.131 1.00 94.94 71 THR A CA 1
ATOM 526 C C . THR A 1 71 ? 5.586 7.626 -0.526 1.00 94.94 71 THR A C 1
ATOM 528 O O . THR A 1 71 ? 6.739 7.228 -0.719 1.00 94.94 71 THR A O 1
ATOM 531 N N . SER A 1 72 ? 5.172 8.809 -0.951 1.00 87.00 72 SER A N 1
ATOM 532 C CA . SER A 1 72 ? 6.042 9.829 -1.519 1.00 87.00 72 SER A CA 1
ATOM 533 C C . SER A 1 72 ? 5.423 11.181 -1.206 1.00 87.00 72 SER A C 1
ATOM 535 O O . SER A 1 72 ? 4.652 11.693 -2.017 1.00 87.00 72 SER A O 1
ATOM 537 N N . ASN A 1 73 ? 5.732 11.721 -0.029 1.00 71.75 73 ASN A N 1
ATOM 538 C CA . ASN A 1 73 ? 5.335 13.077 0.308 1.00 71.75 73 ASN A CA 1
ATOM 539 C C . ASN A 1 73 ? 6.154 14.036 -0.566 1.00 71.75 73 ASN A C 1
ATOM 541 O O . ASN A 1 73 ? 7.385 14.011 -0.527 1.00 71.75 73 ASN A O 1
ATOM 545 N N . SER A 1 74 ? 5.484 14.820 -1.409 1.00 60.06 74 SER A N 1
ATOM 546 C CA . SER A 1 74 ? 6.156 15.816 -2.250 1.00 60.06 74 SER A CA 1
ATOM 547 C C . SER A 1 74 ? 6.168 17.211 -1.617 1.00 60.06 74 SER A C 1
ATOM 549 O O . SER A 1 74 ? 6.825 18.093 -2.168 1.00 60.06 74 SER A O 1
ATOM 551 N N . ASP A 1 75 ? 5.504 17.387 -0.468 1.00 59.94 75 ASP A N 1
ATOM 552 C CA . ASP A 1 75 ? 5.306 18.676 0.205 1.00 59.94 75 ASP A CA 1
ATOM 553 C C . ASP A 1 75 ? 6.040 18.767 1.560 1.00 59.94 75 ASP A C 1
ATOM 555 O O . ASP A 1 75 ? 5.707 19.598 2.406 1.00 59.94 75 ASP A O 1
ATOM 559 N N . ASP A 1 76 ? 7.083 17.954 1.775 1.00 54.34 76 ASP A N 1
ATOM 560 C CA . ASP A 1 76 ? 7.963 18.057 2.948 1.00 54.34 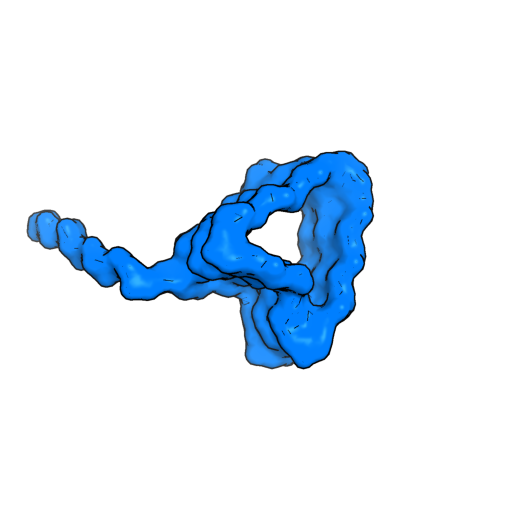76 ASP A CA 1
ATOM 561 C C . ASP A 1 76 ? 8.792 19.358 2.923 1.00 54.34 76 ASP A C 1
ATOM 563 O O . ASP A 1 76 ? 9.987 19.380 2.626 1.00 54.34 76 ASP A O 1
ATOM 567 N N . VAL A 1 77 ? 8.176 20.473 3.324 1.00 55.28 77 VAL A N 1
ATOM 568 C CA . VAL A 1 77 ? 8.902 21.555 3.996 1.00 55.28 77 VAL A CA 1
ATOM 569 C C . VAL A 1 77 ? 9.069 21.133 5.453 1.00 55.28 77 VAL A C 1
ATOM 571 O O . VAL A 1 77 ? 8.352 21.584 6.346 1.00 55.28 77 VAL A O 1
ATOM 574 N N . SER A 1 78 ? 10.027 20.246 5.717 1.00 57.38 78 SER A N 1
ATOM 575 C CA . SER A 1 78 ? 10.456 19.954 7.083 1.00 57.38 78 SER A CA 1
ATOM 576 C C . SER A 1 78 ? 11.236 21.156 7.638 1.00 57.38 78 SER A C 1
ATOM 578 O O . SER A 1 78 ? 12.465 21.174 7.629 1.00 57.38 78 SER A O 1
ATOM 580 N N . SER A 1 79 ? 10.536 22.185 8.115 1.00 55.97 79 SER A N 1
ATOM 581 C CA . SER A 1 79 ? 11.116 23.244 8.950 1.00 55.97 79 SER A CA 1
ATOM 582 C C . SER A 1 79 ? 10.801 22.972 10.420 1.00 55.97 79 SER A C 1
ATOM 584 O O . SER A 1 79 ? 10.096 23.743 11.063 1.00 55.97 79 SER A O 1
ATOM 586 N N . ASN A 1 80 ? 11.364 21.896 10.969 1.00 57.50 80 ASN A N 1
ATOM 587 C CA . ASN A 1 80 ? 11.590 21.824 12.412 1.00 57.50 80 ASN A CA 1
ATOM 588 C C . ASN A 1 80 ? 13.049 22.200 12.685 1.00 57.50 80 ASN A C 1
ATOM 590 O O . ASN A 1 80 ? 13.895 21.344 12.938 1.00 57.50 80 ASN A O 1
ATOM 594 N N . GLY A 1 81 ? 13.338 23.500 12.577 1.00 52.78 81 GLY A N 1
ATOM 595 C CA . GLY A 1 81 ? 14.489 24.084 13.254 1.00 52.78 81 GLY A CA 1
ATOM 596 C C . GLY A 1 81 ? 14.182 24.123 14.748 1.00 52.78 81 GLY A C 1
ATOM 597 O O . GLY A 1 81 ? 13.265 24.834 15.155 1.00 52.78 81 GLY A O 1
ATOM 598 N N . ASN A 1 82 ? 14.905 23.314 15.522 1.00 50.69 82 ASN A N 1
ATOM 599 C CA . ASN A 1 82 ? 14.967 23.421 16.981 1.00 50.69 82 ASN A CA 1
ATOM 600 C C . ASN A 1 82 ? 16.028 24.445 17.381 1.00 50.69 82 ASN A C 1
ATOM 602 O O . ASN A 1 82 ? 17.092 24.455 16.719 1.00 50.69 82 ASN A O 1
#